Protein AF-A0AAP0JRU7-F1 (afdb_monomer_lite)

InterPro domains:
  IPR016461 O-methyltransferase-like [PS51683] (1-49)
  IPR029063 S-adenosyl-L-methionine-dependent methyltransferase superfamily [G3DSA:3.40.50.150] (1-49)
  IPR029063 S-adenosyl-L-methionine-dependent methyltransferase superfamily [SSF53335] (3-47)

Organism: NCBI:txid461633

Radius of gyration: 12.48 Å; chains: 1; bounding box: 24×25×31 Å

Structure (mmCIF, N/CA/C/O backbone):
data_AF-A0AAP0JRU7-F1
#
_entry.id   AF-A0AAP0JRU7-F1
#
loop_
_atom_site.group_PDB
_atom_site.id
_atom_site.type_symbol
_atom_site.label_atom_id
_atom_site.label_alt_id
_atom_site.label_comp_id
_atom_site.label_asym_id
_atom_site.label_entity_id
_atom_site.label_seq_id
_atom_site.pdbx_PDB_ins_code
_atom_site.Cartn_x
_atom_site.Cartn_y
_atom_site.Cartn_z
_atom_site.occupancy
_atom_site.B_iso_or_equiv
_atom_site.auth_seq_id
_atom_site.auth_comp_id
_atom_site.auth_asym_id
_atom_site.auth_atom_id
_atom_site.pdbx_PDB_model_num
ATOM 1 N N . MET A 1 1 ? 9.981 -7.355 -19.845 1.00 50.44 1 MET A N 1
ATOM 2 C CA . MET A 1 1 ? 10.536 -7.062 -18.509 1.00 50.44 1 MET A CA 1
ATOM 3 C C . MET A 1 1 ? 9.573 -6.122 -17.811 1.00 50.44 1 MET A C 1
ATOM 5 O O . MET A 1 1 ? 9.494 -4.972 -18.212 1.00 50.44 1 MET A O 1
ATOM 9 N N . LEU A 1 2 ? 8.810 -6.603 -16.832 1.00 63.12 2 LEU A N 1
ATOM 10 C CA . LEU A 1 2 ? 8.129 -5.729 -15.871 1.00 63.12 2 LEU A CA 1
ATOM 11 C C . LEU A 1 2 ? 9.053 -5.622 -14.656 1.00 63.12 2 LEU A C 1
ATOM 13 O O . LEU A 1 2 ? 8.848 -6.272 -13.640 1.00 63.12 2 LEU A O 1
ATOM 17 N N . SER A 1 3 ? 10.180 -4.942 -14.849 1.00 78.25 3 SER A N 1
ATOM 18 C CA . SER A 1 3 ? 11.064 -4.509 -13.768 1.00 78.25 3 SER A CA 1
ATOM 19 C C . SER A 1 3 ? 10.809 -3.026 -13.511 1.00 78.25 3 SER A C 1
ATOM 21 O O . SER A 1 3 ? 10.239 -2.354 -14.371 1.00 78.25 3 SER A O 1
ATOM 23 N N . ASP A 1 4 ? 11.273 -2.496 -12.379 1.00 81.25 4 ASP A N 1
ATOM 24 C CA . ASP A 1 4 ? 11.155 -1.064 -12.057 1.00 81.25 4 ASP A CA 1
ATOM 25 C C . ASP A 1 4 ? 11.657 -0.164 -13.208 1.00 81.25 4 ASP A C 1
ATOM 27 O O . ASP A 1 4 ? 11.013 0.806 -13.599 1.00 81.25 4 ASP A O 1
ATOM 31 N N . MET A 1 5 ? 12.740 -0.580 -13.872 1.00 84.19 5 MET A N 1
ATOM 32 C CA . MET A 1 5 ? 13.269 0.084 -15.068 1.00 84.19 5 MET A CA 1
ATOM 33 C C . MET A 1 5 ? 12.306 0.030 -16.269 1.00 84.19 5 MET A C 1
ATOM 35 O O . MET A 1 5 ? 12.160 1.015 -16.990 1.00 84.19 5 MET A O 1
ATOM 39 N N . GLY A 1 6 ? 11.621 -1.098 -16.477 1.00 84.50 6 GLY A N 1
ATOM 40 C CA . GLY A 1 6 ? 10.591 -1.226 -17.511 1.00 84.50 6 GLY A CA 1
ATOM 41 C C . GLY A 1 6 ? 9.365 -0.354 -17.224 1.00 84.50 6 GLY A C 1
ATOM 42 O O . GLY A 1 6 ? 8.850 0.292 -18.134 1.00 84.50 6 GLY A O 1
ATOM 43 N N . MET A 1 7 ? 8.938 -0.274 -15.960 1.00 85.00 7 MET A N 1
ATOM 44 C CA . MET A 1 7 ? 7.837 0.599 -15.534 1.00 85.00 7 MET A CA 1
ATOM 45 C C . MET A 1 7 ? 8.166 2.079 -15.731 1.00 85.00 7 MET A C 1
ATOM 47 O O . MET A 1 7 ? 7.322 2.828 -16.236 1.00 85.00 7 MET A O 1
ATOM 51 N N . MET A 1 8 ? 9.401 2.475 -15.415 1.00 86.50 8 MET A N 1
ATOM 52 C CA . MET A 1 8 ? 9.891 3.835 -15.631 1.00 86.50 8 MET A CA 1
ATOM 53 C C . MET A 1 8 ? 9.888 4.197 -17.118 1.00 86.50 8 MET A C 1
ATOM 55 O O . MET A 1 8 ? 9.429 5.275 -17.488 1.00 86.50 8 MET A O 1
ATOM 59 N N . GLN A 1 9 ? 10.363 3.293 -17.977 1.00 86.44 9 GLN A N 1
ATOM 60 C CA . GLN A 1 9 ? 10.503 3.565 -19.406 1.00 86.44 9 GLN A CA 1
ATOM 61 C C . GLN A 1 9 ? 9.166 3.561 -20.161 1.00 86.44 9 GLN A C 1
ATOM 63 O O . GLN A 1 9 ? 8.976 4.374 -21.062 1.00 86.44 9 GLN A O 1
ATOM 68 N N . VAL A 1 10 ? 8.255 2.639 -19.833 1.00 83.12 10 VAL A N 1
ATOM 69 C CA . VAL A 1 10 ? 7.021 2.423 -20.613 1.00 83.12 10 VAL A CA 1
ATOM 70 C C . VAL A 1 10 ? 5.856 3.258 -20.087 1.00 83.12 10 VAL A C 1
ATOM 72 O O . VAL A 1 10 ? 5.085 3.799 -20.875 1.00 83.12 10 VAL A O 1
ATOM 75 N N . CYS A 1 11 ? 5.727 3.370 -18.766 1.00 83.69 11 CYS A N 1
ATOM 76 C CA . CYS A 1 11 ? 4.556 3.972 -18.127 1.00 83.69 11 CYS A CA 1
ATOM 77 C C . CYS A 1 11 ? 4.892 5.236 -17.321 1.00 83.69 11 CYS A C 1
ATOM 79 O O . CYS A 1 11 ? 3.980 5.854 -16.776 1.00 83.69 11 CYS A O 1
ATOM 81 N N . GLY A 1 12 ? 6.177 5.592 -17.173 1.00 85.12 12 GLY A N 1
ATOM 82 C CA . GLY A 1 12 ? 6.622 6.624 -16.224 1.00 85.12 12 GLY A CA 1
ATOM 83 C C . GLY A 1 12 ? 6.344 6.261 -14.758 1.00 85.12 12 GLY A C 1
ATOM 84 O O . GLY A 1 12 ? 6.359 7.129 -13.888 1.00 85.12 12 GLY A O 1
ATOM 85 N N . GLY A 1 13 ? 6.034 4.990 -14.492 1.00 86.44 13 GLY A N 1
ATOM 86 C CA . GLY A 1 13 ? 5.703 4.471 -13.171 1.00 86.44 13 GLY A CA 1
ATOM 87 C C . GLY A 1 13 ? 6.931 3.948 -12.434 1.00 86.44 13 GLY A C 1
ATOM 88 O O . GLY A 1 13 ? 8.001 3.789 -13.013 1.00 86.44 13 GLY A O 1
ATOM 89 N N . LYS A 1 14 ? 6.753 3.648 -11.149 1.00 89.62 14 LYS A N 1
ATOM 90 C CA . LYS A 1 14 ? 7.768 3.046 -10.281 1.00 89.62 14 LYS A CA 1
ATOM 91 C C . LYS A 1 14 ? 7.113 1.941 -9.459 1.00 89.62 14 LYS A C 1
ATOM 93 O O . LYS A 1 14 ? 5.988 2.125 -8.979 1.00 89.62 14 LYS A O 1
ATOM 98 N N . GLU A 1 15 ? 7.812 0.829 -9.282 1.00 89.81 15 GLU A N 1
ATOM 99 C CA . GLU A 1 15 ? 7.442 -0.176 -8.290 1.00 89.81 15 GLU A CA 1
ATOM 100 C C . GLU A 1 15 ? 7.633 0.391 -6.878 1.00 89.81 15 GLU A C 1
ATOM 102 O O . GLU A 1 15 ? 8.526 1.204 -6.620 1.00 89.81 15 GLU A O 1
ATOM 107 N N . ARG A 1 16 ? 6.765 -0.007 -5.949 1.00 91.94 16 ARG A N 1
ATOM 108 C CA . ARG A 1 16 ? 6.783 0.523 -4.580 1.00 91.94 16 ARG A CA 1
ATOM 109 C C . ARG A 1 16 ? 7.266 -0.514 -3.587 1.00 91.94 16 ARG A C 1
ATOM 111 O O . ARG A 1 16 ? 6.899 -1.685 -3.684 1.00 91.94 16 ARG A O 1
ATOM 118 N N . THR A 1 17 ? 8.040 -0.063 -2.605 1.00 92.69 17 THR A N 1
ATOM 119 C CA . THR A 1 17 ? 8.419 -0.904 -1.464 1.00 92.69 17 THR A CA 1
ATOM 120 C C . THR A 1 17 ? 7.235 -1.091 -0.517 1.00 92.69 17 THR A C 1
ATOM 122 O O . THR A 1 17 ? 6.238 -0.362 -0.576 1.00 92.69 17 THR A O 1
ATOM 125 N N . GLU A 1 18 ? 7.336 -2.062 0.389 1.00 93.88 18 GLU A N 1
ATOM 126 C CA . GLU A 1 18 ? 6.315 -2.274 1.415 1.00 93.88 18 GLU A CA 1
ATOM 127 C C . GLU A 1 18 ? 6.107 -1.021 2.282 1.00 93.88 18 GLU A C 1
ATOM 129 O O . GLU A 1 18 ? 4.971 -0.669 2.592 1.00 93.88 18 GLU A O 1
ATOM 134 N N . GLU A 1 19 ? 7.168 -0.292 2.631 1.00 95.00 19 GLU A N 1
ATOM 135 C CA . GLU A 1 19 ? 7.073 0.923 3.445 1.00 95.00 19 GLU A CA 1
ATOM 136 C C . GLU A 1 19 ? 6.328 2.053 2.725 1.00 95.00 19 GLU A C 1
ATOM 138 O O . GLU A 1 19 ? 5.595 2.817 3.361 1.00 95.00 19 GLU A O 1
ATOM 143 N N . GLU A 1 20 ? 6.508 2.178 1.407 1.00 96.62 20 GLU A N 1
ATOM 144 C CA . GLU A 1 20 ? 5.768 3.135 0.579 1.00 96.62 20 GLU A CA 1
ATOM 145 C C . GLU A 1 20 ? 4.281 2.757 0.518 1.00 96.62 20 GLU A C 1
ATOM 147 O O . GLU A 1 20 ? 3.421 3.620 0.717 1.00 96.62 20 GLU A O 1
ATOM 152 N N . TRP A 1 21 ? 3.965 1.470 0.333 1.00 96.06 21 TRP A N 1
ATOM 153 C CA . TRP A 1 21 ? 2.585 0.977 0.369 1.00 96.06 21 TRP A CA 1
ATOM 154 C C . TRP A 1 21 ? 1.928 1.170 1.735 1.00 96.06 21 TRP A C 1
ATOM 156 O O . TRP A 1 21 ? 0.826 1.710 1.811 1.00 96.06 21 TRP A O 1
ATOM 166 N N . LYS A 1 22 ? 2.620 0.824 2.822 1.00 95.75 22 LYS A N 1
ATOM 167 C CA . LYS A 1 22 ? 2.159 0.995 4.206 1.00 95.75 22 LYS A CA 1
ATOM 168 C C . LYS A 1 22 ? 1.717 2.427 4.497 1.00 95.75 22 LYS A C 1
ATOM 170 O O . LYS A 1 22 ? 0.654 2.640 5.078 1.00 95.75 22 LYS A O 1
ATOM 175 N N . LYS A 1 23 ? 2.512 3.418 4.075 1.00 96.88 23 LYS A N 1
ATOM 176 C CA . LYS A 1 23 ? 2.177 4.842 4.248 1.00 96.88 23 LYS A CA 1
ATOM 177 C C . LYS A 1 23 ? 0.873 5.203 3.540 1.00 96.88 23 LYS A C 1
ATOM 179 O O . LYS A 1 23 ? 0.035 5.868 4.138 1.00 96.88 23 LYS A O 1
ATOM 184 N N . LEU A 1 24 ? 0.695 4.756 2.296 1.00 97.12 24 LEU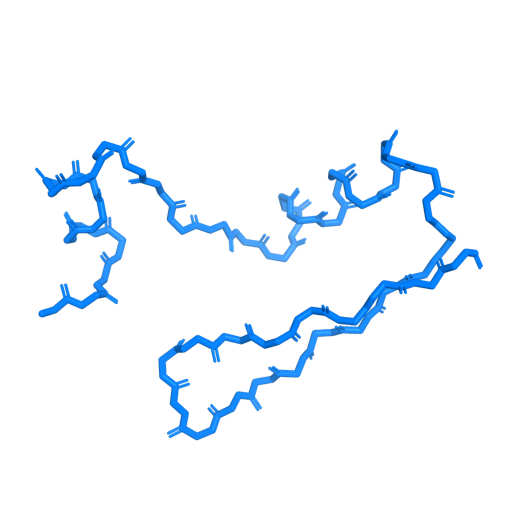 A N 1
ATOM 185 C CA . LEU A 1 24 ? -0.510 5.039 1.512 1.00 97.12 24 LEU A CA 1
ATOM 186 C C . LEU A 1 24 ? -1.748 4.351 2.094 1.00 97.12 24 LEU A C 1
ATOM 188 O O . LEU A 1 24 ? -2.801 4.973 2.186 1.00 97.12 24 LEU A O 1
ATOM 192 N N . ILE A 1 25 ? -1.613 3.097 2.527 1.00 97.19 25 ILE A N 1
ATOM 193 C CA . ILE A 1 25 ? -2.706 2.311 3.111 1.00 97.19 25 ILE A CA 1
ATOM 194 C C . ILE A 1 25 ? -3.223 2.975 4.391 1.00 97.19 25 ILE A C 1
ATOM 196 O O . ILE A 1 25 ? -4.428 3.185 4.528 1.00 97.19 25 ILE A O 1
ATOM 200 N N . TYR A 1 26 ? -2.326 3.369 5.300 1.00 96.50 26 TYR A N 1
ATOM 201 C CA . TYR A 1 26 ? -2.733 4.065 6.521 1.00 96.50 26 TYR A CA 1
ATOM 202 C C . TYR A 1 26 ? -3.269 5.469 6.252 1.00 96.50 26 TYR A C 1
ATOM 204 O O . TYR A 1 26 ? -4.247 5.873 6.874 1.00 96.50 26 TYR A O 1
ATOM 212 N N . ALA A 1 27 ? -2.682 6.203 5.301 1.00 97.75 27 ALA A N 1
ATOM 213 C CA . ALA A 1 27 ? -3.199 7.510 4.900 1.00 97.75 27 ALA A CA 1
ATOM 214 C C . ALA A 1 27 ? -4.614 7.421 4.299 1.00 97.75 27 ALA A C 1
ATOM 216 O O . ALA A 1 27 ? -5.399 8.353 4.449 1.00 97.75 27 ALA A O 1
ATOM 217 N N . ALA A 1 28 ? -4.957 6.298 3.661 1.00 96.62 28 ALA A N 1
ATOM 218 C CA . ALA A 1 28 ? -6.292 6.024 3.135 1.00 96.62 28 ALA A CA 1
ATOM 219 C C . ALA A 1 28 ? -7.308 5.575 4.209 1.00 96.62 28 ALA A C 1
ATOM 221 O O . ALA A 1 28 ? 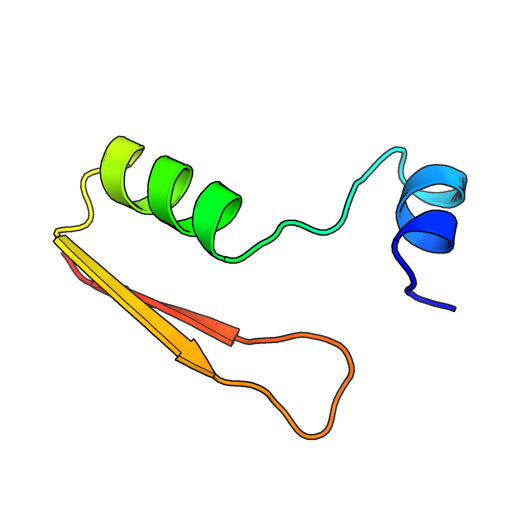-8.479 5.390 3.887 1.00 96.62 28 ALA A O 1
ATOM 222 N N . GLY A 1 29 ? -6.890 5.423 5.472 1.00 97.06 29 GLY A N 1
ATOM 223 C CA . GLY A 1 29 ? -7.775 5.118 6.602 1.00 97.06 29 GLY A CA 1
ATOM 224 C C . GLY A 1 29 ? -7.971 3.631 6.904 1.00 97.06 29 GLY A C 1
ATOM 225 O O . GLY A 1 29 ? -8.796 3.301 7.751 1.00 97.06 29 GLY A O 1
ATOM 226 N N . PHE A 1 30 ? -7.227 2.732 6.255 1.00 97.19 30 PHE A N 1
ATOM 227 C CA . PHE A 1 30 ? -7.261 1.302 6.577 1.00 97.19 30 PHE A CA 1
ATOM 228 C C . PHE A 1 30 ? -6.452 1.007 7.838 1.00 97.19 30 PHE A C 1
ATOM 230 O O . PHE A 1 30 ? -5.358 1.541 8.009 1.00 97.19 30 PHE A O 1
ATOM 237 N N . SER A 1 31 ? -6.941 0.122 8.706 1.00 93.69 31 SER A N 1
ATOM 238 C CA . SER A 1 31 ? -6.239 -0.227 9.946 1.00 93.69 31 SER A CA 1
ATOM 239 C C . SER A 1 31 ? -5.179 -1.316 9.768 1.00 93.69 31 SER A C 1
ATOM 241 O O . SER A 1 31 ? -4.223 -1.384 10.548 1.00 93.69 31 SER A O 1
ATOM 243 N N . ARG A 1 32 ? -5.324 -2.189 8.761 1.00 95.88 32 ARG A N 1
ATOM 244 C CA . ARG A 1 32 ? -4.433 -3.341 8.544 1.00 95.88 32 ARG A CA 1
ATOM 245 C C . ARG A 1 32 ? -4.253 -3.679 7.069 1.00 95.88 32 ARG A C 1
ATOM 247 O O . ARG A 1 32 ? -5.141 -3.448 6.251 1.00 95.88 32 ARG A O 1
ATOM 254 N N . TYR A 1 33 ? -3.120 -4.308 6.760 1.00 97.12 33 TYR A N 1
ATOM 255 C CA . TYR A 1 33 ? -2.851 -4.900 5.453 1.00 97.12 33 TYR A CA 1
ATOM 256 C C . TYR A 1 33 ? -2.047 -6.198 5.564 1.00 97.12 33 TYR A C 1
ATOM 258 O O . TYR A 1 33 ? -1.411 -6.458 6.586 1.00 97.12 33 TYR A O 1
ATOM 266 N N . ASN A 1 34 ? -2.080 -6.995 4.499 1.00 95.19 34 ASN A N 1
ATOM 267 C CA . ASN A 1 34 ? -1.254 -8.180 4.306 1.00 95.19 34 ASN A CA 1
ATOM 268 C C . ASN A 1 34 ? -0.665 -8.158 2.890 1.00 95.19 34 ASN A C 1
ATOM 270 O O . ASN A 1 34 ? -1.388 -7.877 1.934 1.00 95.19 34 ASN A O 1
ATOM 274 N N . ILE A 1 35 ? 0.628 -8.456 2.751 1.00 93.94 35 ILE A N 1
ATOM 275 C CA . ILE A 1 35 ? 1.298 -8.569 1.452 1.00 93.94 35 ILE A CA 1
ATOM 276 C C . ILE A 1 35 ? 1.659 -10.030 1.226 1.00 93.94 35 ILE A C 1
ATOM 278 O O . ILE A 1 35 ? 2.449 -10.614 1.965 1.00 93.94 35 ILE A O 1
ATOM 282 N N . ARG A 1 36 ? 1.093 -10.620 0.174 1.00 92.06 36 ARG A N 1
ATOM 283 C CA . ARG A 1 36 ? 1.385 -11.991 -0.240 1.00 92.06 36 ARG A CA 1
ATOM 284 C C . ARG A 1 36 ? 2.235 -11.975 -1.498 1.00 92.06 36 ARG A C 1
ATOM 286 O O . ARG A 1 36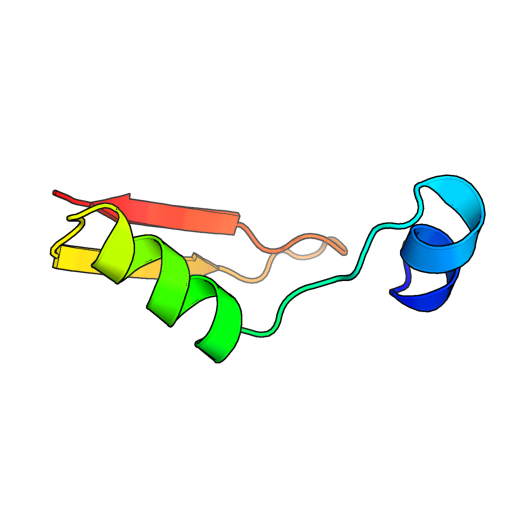 ? 1.813 -11.461 -2.535 1.00 92.06 36 ARG A O 1
ATOM 293 N N . GLN A 1 37 ? 3.413 -12.581 -1.411 1.00 86.56 37 GLN A N 1
ATOM 294 C CA . GLN A 1 37 ? 4.219 -12.872 -2.592 1.00 86.56 37 GLN A CA 1
ATOM 295 C C . GLN A 1 37 ? 3.561 -14.008 -3.379 1.00 86.56 37 GLN A C 1
ATOM 297 O O . GLN A 1 37 ? 3.144 -15.015 -2.803 1.00 86.56 37 GLN A O 1
ATOM 302 N N . MET A 1 38 ? 3.447 -13.838 -4.693 1.00 84.38 38 MET A N 1
ATOM 303 C CA . MET A 1 38 ? 2.991 -14.891 -5.595 1.00 84.38 38 MET A CA 1
ATOM 304 C C . MET A 1 38 ? 4.194 -15.568 -6.253 1.00 84.38 38 MET A C 1
ATOM 306 O O . MET A 1 38 ? 5.269 -14.985 -6.357 1.00 84.38 38 MET A O 1
ATOM 310 N N . ASN A 1 39 ? 3.987 -16.754 -6.829 1.00 77.31 39 ASN A N 1
ATOM 311 C CA . ASN A 1 39 ? 4.953 -17.373 -7.753 1.00 77.31 39 ASN A CA 1
ATOM 312 C C . ASN A 1 39 ? 5.033 -16.631 -9.111 1.00 77.31 39 ASN A C 1
ATOM 314 O O . ASN A 1 39 ? 5.460 -17.193 -10.116 1.00 77.31 39 ASN A O 1
ATOM 318 N N . ALA A 1 40 ? 4.577 -15.380 -9.147 1.00 73.25 40 ALA A N 1
ATOM 319 C CA . ALA A 1 40 ? 4.571 -14.476 -10.279 1.00 73.25 40 ALA A CA 1
ATOM 320 C C . ALA A 1 40 ? 5.149 -13.127 -9.828 1.00 73.25 40 ALA A C 1
ATOM 322 O O . ALA A 1 40 ? 5.186 -12.823 -8.640 1.00 73.25 40 ALA A O 1
ATOM 323 N N . ILE A 1 41 ? 5.593 -12.320 -10.792 1.00 70.75 41 ILE A N 1
ATOM 324 C CA . ILE A 1 41 ? 6.259 -11.031 -10.552 1.00 70.75 41 ILE A CA 1
ATOM 325 C C . ILE A 1 41 ? 5.450 -10.076 -9.636 1.00 70.75 41 ILE A C 1
ATOM 327 O O . ILE A 1 41 ? 6.079 -9.432 -8.797 1.00 70.75 41 ILE A O 1
ATOM 331 N N . PRO A 1 42 ? 4.103 -9.964 -9.722 1.00 82.69 42 PRO A N 1
ATOM 332 C CA . PRO A 1 42 ? 3.360 -9.081 -8.823 1.00 82.69 42 PRO A CA 1
ATOM 333 C C . PRO A 1 42 ? 3.068 -9.721 -7.455 1.00 82.69 42 PRO A C 1
ATOM 335 O O . PRO A 1 42 ? 2.682 -10.886 -7.356 1.00 82.69 42 PRO A O 1
ATOM 338 N N . SER A 1 43 ? 3.177 -8.912 -6.398 1.00 90.12 43 SER A N 1
ATOM 339 C CA . SER A 1 43 ? 2.629 -9.231 -5.071 1.00 90.12 43 SER 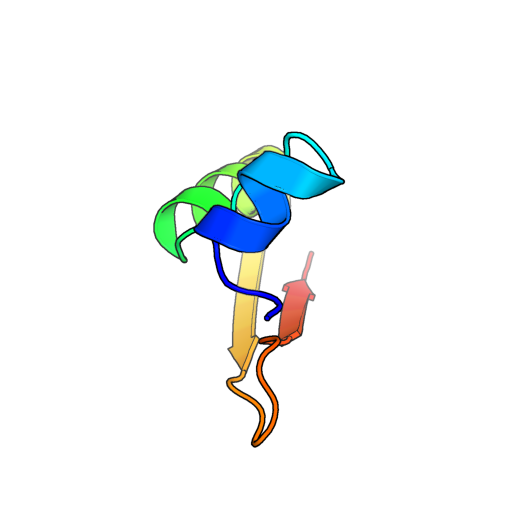A CA 1
ATOM 340 C C . SER A 1 43 ? 1.168 -8.790 -4.966 1.00 90.12 43 SER A C 1
ATOM 342 O O . SER A 1 43 ? 0.753 -7.834 -5.621 1.00 90.12 43 SER A O 1
ATOM 344 N N . VAL A 1 44 ? 0.393 -9.457 -4.111 1.00 93.19 44 VAL A N 1
ATOM 345 C CA . VAL A 1 44 ? -0.998 -9.085 -3.807 1.00 93.19 44 VAL A CA 1
ATOM 346 C C . VAL A 1 44 ? -1.050 -8.399 -2.450 1.00 93.19 44 VAL A C 1
ATOM 348 O O . VAL A 1 44 ? -0.496 -8.911 -1.478 1.00 93.19 44 VAL A O 1
ATOM 351 N N . ILE A 1 45 ? -1.736 -7.257 -2.384 1.00 94.81 45 ILE A N 1
ATOM 352 C CA . ILE A 1 45 ? -1.943 -6.491 -1.153 1.00 94.81 45 ILE A CA 1
ATOM 353 C C . ILE A 1 45 ? -3.420 -6.588 -0.758 1.00 94.81 45 ILE A C 1
ATOM 355 O O . ILE A 1 45 ? -4.294 -6.106 -1.476 1.00 94.81 45 ILE A O 1
ATOM 359 N N . GLU A 1 46 ? -3.694 -7.204 0.388 1.00 95.69 46 GLU A N 1
ATOM 360 C CA . GLU A 1 46 ? -5.020 -7.273 1.011 1.00 95.69 46 GLU A CA 1
ATOM 361 C C . GLU A 1 46 ? -5.124 -6.131 2.037 1.00 95.69 46 GLU A C 1
ATOM 363 O O . GLU A 1 46 ? -4.277 -6.046 2.926 1.00 95.69 46 GLU A O 1
ATOM 368 N N . VAL A 1 47 ? -6.130 -5.254 1.936 1.00 96.81 47 VAL A N 1
ATOM 369 C CA . VAL A 1 47 ? -6.357 -4.138 2.879 1.00 96.81 47 VAL A CA 1
ATOM 370 C C . VAL A 1 47 ? -7.674 -4.319 3.629 1.00 96.81 47 VAL A C 1
ATOM 372 O O . VAL A 1 47 ? -8.665 -4.766 3.052 1.00 96.81 47 VAL A O 1
ATOM 375 N N . PHE A 1 48 ? -7.688 -3.977 4.917 1.00 93.94 48 PHE A N 1
AT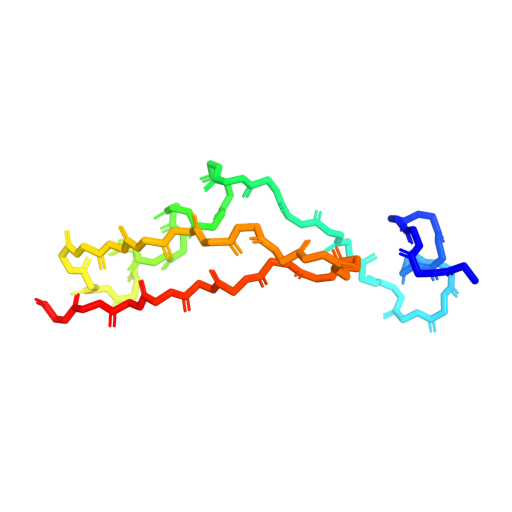OM 376 C CA . PHE A 1 48 ? -8.830 -4.181 5.810 1.00 93.94 48 PHE A CA 1
ATOM 377 C C . PHE A 1 48 ? -9.195 -2.875 6.527 1.00 93.94 48 PHE A C 1
ATOM 379 O O . PHE A 1 48 ? -8.270 -2.170 6.950 1.00 93.94 48 PHE A O 1
ATOM 386 N N . PRO A 1 49 ? -10.499 -2.552 6.670 1.00 91.12 49 PRO A N 1
ATOM 387 C CA . PRO A 1 49 ? -10.957 -1.423 7.478 1.00 91.12 49 PRO A CA 1
ATOM 388 C C . PRO A 1 49 ? -10.378 -1.473 8.892 1.00 91.12 49 PRO A C 1
ATOM 390 O O . PRO A 1 49 ? -10.399 -2.554 9.525 1.00 91.12 49 PRO A O 1
#

Foldseek 3Di:
DPDQVCCCVPPVDGDDDPVRVVVVLVVVPFPDWDWADDPDPDIDIDTHD

Secondary structu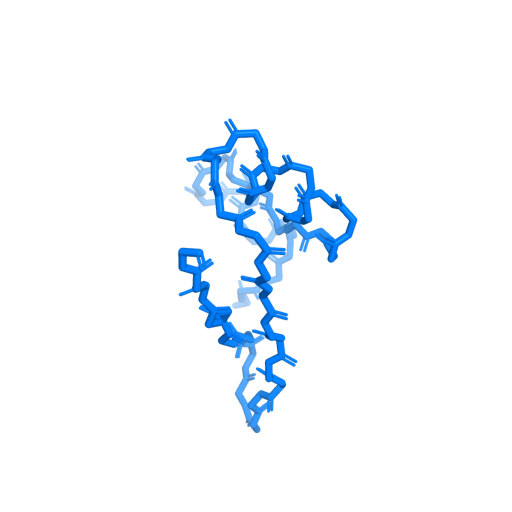re (DSSP, 8-state):
--SHHHHHHHHS-----HHHHHHHHHHTT-SEEEEE--SSSSPEEEEE-

pLDDT: mean 88.86, std 9.5, range [50.44, 97.75]

Sequence (49 aa):
MLSDMGMMQVCGGKERTEEEWKKLIYAAGFSRYNIRQMNAIPSVIEVFP